Protein AF-A0A197JDU7-F1 (afdb_monomer)

Secondary structure (DSSP, 8-state):
--------SHHHHHHHHHHHHTT--HHHHHHHTT-S-HHHIIIII-S-------HHHHH--

Nearest PDB structures (foldseek):
  1pvp-assembly1_A-2  TM=6.001E-01  e=9.489E-01  Punavirus P1
  5u91-assembly1_F  TM=5.760E-01  e=1.527E+00  synthetic construct
  1pdn-assembly1_C  TM=7.193E-01  e=7.598E+00  Drosophila melanogaster

Structure (mmCIF, N/CA/C/O backbone):
data_AF-A0A197JDU7-F1
#
_entry.id   AF-A0A197JDU7-F1
#
loop_
_atom_site.group_PDB
_atom_site.id
_atom_site.type_symbol
_atom_site.label_atom_id
_atom_site.label_alt_id
_atom_site.label_comp_id
_atom_site.label_asym_id
_atom_site.label_entity_id
_atom_site.label_seq_id
_atom_site.pdbx_PDB_ins_code
_atom_site.Cartn_x
_atom_site.Cartn_y
_atom_site.Cartn_z
_atom_site.occupancy
_atom_site.B_iso_or_equiv
_atom_site.auth_seq_id
_atom_site.auth_comp_id
_atom_site.auth_asym_id
_atom_site.auth_atom_id
_atom_site.pdbx_PDB_model_num
ATOM 1 N N . MET A 1 1 ? 24.774 14.809 -20.409 1.00 43.09 1 MET A N 1
ATOM 2 C CA . MET A 1 1 ? 23.392 14.433 -20.039 1.00 43.09 1 MET A CA 1
ATOM 3 C C . MET A 1 1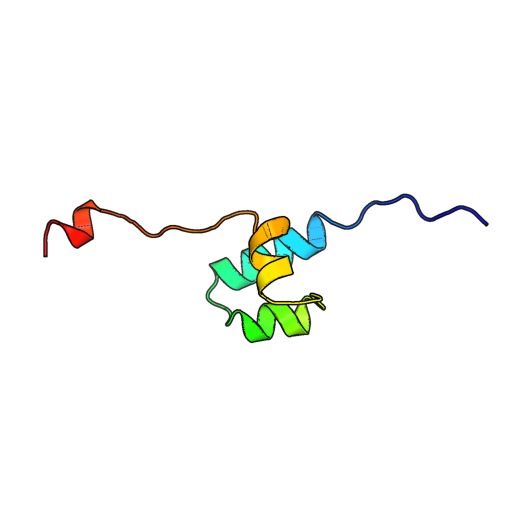 ? 23.316 14.418 -18.518 1.00 43.09 1 MET A C 1
ATOM 5 O O . MET A 1 1 ? 23.983 13.574 -17.933 1.00 43.09 1 MET A O 1
ATOM 9 N N . PRO A 1 2 ? 22.641 15.367 -17.850 1.00 41.78 2 PRO A N 1
ATOM 10 C CA . PRO A 1 2 ? 22.540 15.312 -16.400 1.00 41.78 2 PRO A CA 1
ATOM 11 C C . PRO A 1 2 ? 21.497 14.256 -16.025 1.00 41.78 2 PRO A C 1
ATOM 13 O O . PRO A 1 2 ? 20.370 14.280 -16.519 1.00 41.78 2 PRO A O 1
ATOM 16 N N . LEU A 1 3 ? 21.893 13.304 -15.180 1.00 45.69 3 LEU A N 1
ATOM 17 C CA . LEU A 1 3 ? 20.989 12.352 -14.544 1.00 45.69 3 LEU A CA 1
ATOM 18 C C . LEU A 1 3 ? 19.996 13.166 -13.714 1.00 45.69 3 LEU A C 1
ATOM 20 O O . LEU A 1 3 ? 20.396 13.854 -12.775 1.00 45.69 3 LEU A O 1
ATOM 24 N N . ALA A 1 4 ? 18.720 13.139 -14.097 1.00 51.56 4 ALA A N 1
ATOM 25 C CA . ALA A 1 4 ? 17.655 13.765 -13.330 1.00 51.56 4 ALA A CA 1
ATOM 26 C C . ALA A 1 4 ? 17.739 13.252 -11.886 1.00 51.56 4 ALA A C 1
ATOM 28 O O . ALA A 1 4 ? 17.553 12.068 -11.613 1.00 51.56 4 ALA A O 1
ATOM 29 N N . ASN A 1 5 ? 18.100 14.153 -10.979 1.00 46.53 5 ASN A N 1
ATOM 30 C CA . ASN A 1 5 ? 18.301 13.904 -9.564 1.00 46.53 5 ASN A CA 1
ATOM 31 C C . ASN A 1 5 ? 17.003 13.383 -8.914 1.00 46.53 5 ASN A C 1
ATOM 33 O O . ASN A 1 5 ? 16.146 14.168 -8.509 1.00 46.53 5 ASN A O 1
ATOM 37 N N . GLY A 1 6 ? 16.842 12.054 -8.902 1.00 54.72 6 GLY A N 1
ATOM 38 C CA . GLY A 1 6 ? 16.440 11.208 -7.768 1.00 54.72 6 GLY A CA 1
ATOM 39 C C . GLY A 1 6 ? 15.222 11.576 -6.913 1.00 54.72 6 GLY A C 1
ATOM 40 O O . GLY A 1 6 ? 15.071 11.023 -5.828 1.00 54.72 6 GLY A O 1
ATOM 41 N N . SER A 1 7 ? 14.348 12.484 -7.333 1.00 56.16 7 SER A N 1
ATOM 42 C CA . SER A 1 7 ? 13.332 13.083 -6.459 1.00 56.16 7 SER A CA 1
ATOM 43 C C . SER A 1 7 ? 11.902 12.669 -6.797 1.00 56.16 7 SER A C 1
ATOM 45 O O . SER A 1 7 ? 11.007 13.504 -6.825 1.00 56.16 7 SER A O 1
ATOM 47 N N . ILE A 1 8 ? 11.627 11.371 -6.975 1.00 57.56 8 ILE A N 1
ATOM 48 C CA . ILE A 1 8 ? 10.241 10.876 -6.861 1.00 57.56 8 ILE A CA 1
ATOM 49 C C . ILE A 1 8 ? 10.181 9.530 -6.126 1.00 57.56 8 ILE A C 1
ATOM 51 O O . ILE A 1 8 ? 10.171 8.470 -6.746 1.00 57.56 8 ILE A O 1
ATOM 55 N N . PRO A 1 9 ? 10.079 9.565 -4.785 1.00 57.00 9 PRO A N 1
ATOM 56 C CA . PRO A 1 9 ? 9.317 8.523 -4.085 1.00 57.00 9 PRO A CA 1
ATOM 57 C C . PRO A 1 9 ? 8.272 9.062 -3.095 1.00 57.00 9 PRO A C 1
ATOM 59 O O . PRO A 1 9 ? 7.517 8.272 -2.541 1.00 57.00 9 PRO A O 1
ATOM 62 N N . LYS A 1 10 ? 8.183 10.383 -2.861 1.00 66.56 10 LYS A N 1
ATOM 63 C CA . LYS A 1 10 ? 7.303 10.939 -1.811 1.00 66.56 10 LYS A CA 1
ATOM 64 C C . LYS A 1 10 ? 5.903 11.302 -2.309 1.00 66.56 10 LYS A C 1
ATOM 66 O O . LYS A 1 10 ? 4.925 10.871 -1.713 1.00 66.56 10 LYS A O 1
ATOM 71 N N . ALA A 1 11 ? 5.790 12.037 -3.420 1.00 79.00 11 ALA A N 1
ATOM 72 C CA . ALA A 1 11 ? 4.494 12.498 -3.933 1.00 79.00 11 ALA A CA 1
ATOM 73 C C . ALA A 1 11 ? 3.611 11.343 -4.444 1.00 79.00 11 ALA A C 1
ATOM 75 O O . ALA A 1 11 ? 2.444 11.242 -4.075 1.00 79.00 11 ALA A O 1
ATOM 76 N N . ARG A 1 12 ? 4.187 10.420 -5.227 1.00 82.75 12 ARG A N 1
ATOM 77 C CA . ARG A 1 12 ? 3.486 9.235 -5.754 1.00 82.75 12 ARG A CA 1
ATOM 78 C C . ARG A 1 12 ? 3.009 8.292 -4.640 1.00 82.75 12 ARG A C 1
ATOM 80 O O . ARG A 1 12 ? 1.861 7.846 -4.653 1.00 82.75 12 ARG A O 1
ATOM 87 N N . ALA A 1 13 ? 3.868 8.035 -3.651 1.00 82.38 13 ALA A N 1
ATOM 88 C CA . ALA A 1 13 ? 3.519 7.259 -2.462 1.00 82.38 13 ALA A CA 1
ATOM 89 C C . ALA A 1 13 ? 2.449 7.959 -1.610 1.00 82.38 13 ALA A C 1
ATOM 91 O O . ALA A 1 13 ? 1.506 7.311 -1.153 1.00 82.38 13 ALA A O 1
ATOM 92 N N . ALA A 1 14 ? 2.539 9.284 -1.450 1.00 84.25 14 ALA A N 1
ATOM 93 C CA . ALA A 1 14 ? 1.552 10.077 -0.721 1.00 84.25 14 ALA A CA 1
ATOM 94 C C . ALA A 1 14 ? 0.172 10.045 -1.390 1.00 84.25 14 ALA A C 1
ATOM 96 O O . ALA A 1 14 ? -0.811 9.756 -0.714 1.00 84.25 14 ALA A O 1
ATOM 97 N N . GLY A 1 15 ? 0.089 10.262 -2.707 1.00 87.44 15 GLY A N 1
ATOM 98 C CA . GLY A 1 15 ? -1.175 10.190 -3.449 1.00 87.44 15 GLY A CA 1
ATOM 99 C C . GLY A 1 15 ? -1.835 8.814 -3.339 1.00 87.44 15 GLY A C 1
ATOM 100 O O . GLY A 1 15 ? -3.011 8.717 -2.989 1.00 87.44 15 GLY A O 1
ATOM 101 N N . SER A 1 16 ? -1.047 7.751 -3.522 1.00 89.38 16 SER A N 1
ATOM 102 C CA . SER A 1 16 ? -1.511 6.364 -3.363 1.00 89.38 16 SER A CA 1
ATOM 103 C C . SER A 1 16 ? -2.000 6.085 -1.935 1.00 89.38 16 SER A C 1
ATOM 105 O O . SER A 1 16 ? -3.061 5.491 -1.739 1.00 89.38 16 SER A O 1
ATOM 107 N N . THR A 1 17 ? -1.276 6.587 -0.927 1.00 84.88 17 THR A N 1
ATOM 108 C CA . THR A 1 17 ? -1.666 6.454 0.484 1.00 84.88 17 THR A CA 1
ATOM 109 C C . THR A 1 17 ? -2.974 7.195 0.766 1.00 84.88 17 THR A C 1
ATOM 111 O O . THR A 1 17 ? -3.855 6.638 1.415 1.00 84.88 17 THR A O 1
ATOM 114 N N . ILE A 1 18 ? -3.146 8.421 0.264 1.00 87.25 18 ILE A N 1
ATOM 115 C CA . ILE A 1 18 ? -4.382 9.201 0.441 1.00 87.25 18 ILE A CA 1
ATOM 116 C C . ILE A 1 18 ? -5.571 8.495 -0.222 1.00 87.25 18 ILE A C 1
ATOM 118 O O . ILE A 1 18 ? -6.632 8.407 0.394 1.00 87.25 18 ILE A O 1
ATOM 122 N N . ALA A 1 19 ? -5.401 7.964 -1.435 1.00 89.00 19 ALA A N 1
ATOM 123 C CA . ALA A 1 19 ? -6.439 7.200 -2.127 1.00 89.00 19 ALA A CA 1
ATOM 124 C C . ALA A 1 19 ? -6.868 5.971 -1.307 1.00 89.00 19 ALA A C 1
ATOM 126 O O . ALA A 1 19 ? -8.053 5.807 -1.008 1.00 89.00 19 ALA A O 1
ATOM 127 N N . ALA A 1 20 ? -5.903 5.179 -0.832 1.00 88.88 20 ALA A N 1
ATOM 128 C CA . ALA A 1 20 ? -6.179 4.032 0.032 1.00 88.88 20 ALA A CA 1
ATOM 129 C C . ALA A 1 20 ? -6.871 4.443 1.350 1.00 88.88 20 ALA A C 1
ATOM 131 O O . ALA A 1 20 ? -7.797 3.775 1.808 1.00 88.88 20 ALA A O 1
ATOM 132 N N . LEU A 1 21 ? -6.478 5.568 1.961 1.00 83.62 21 LEU A N 1
ATOM 133 C CA . LEU A 1 21 ? -7.112 6.090 3.182 1.00 83.62 21 LEU A CA 1
ATOM 134 C C . LEU A 1 21 ? -8.556 6.563 2.968 1.00 83.62 21 LEU A C 1
ATOM 136 O O . LEU A 1 21 ? -9.343 6.522 3.921 1.00 83.62 21 LEU A O 1
ATOM 140 N N . LYS A 1 22 ? -8.890 6.998 1.749 1.00 88.62 22 LYS A N 1
ATOM 141 C CA . LYS A 1 22 ? -10.248 7.353 1.315 1.00 88.62 22 LYS A CA 1
ATOM 142 C C . LYS A 1 22 ? -11.094 6.135 0.921 1.00 88.62 22 LYS A C 1
ATOM 144 O O . LYS A 1 22 ? -12.264 6.308 0.610 1.00 88.62 22 LYS A O 1
ATOM 149 N N . GLY A 1 23 ? -10.531 4.925 0.979 1.00 88.06 23 GLY A N 1
ATOM 150 C CA . GLY A 1 23 ? -11.247 3.681 0.695 1.00 88.06 23 GLY A CA 1
ATOM 151 C C . GLY A 1 23 ? -11.235 3.266 -0.774 1.00 88.06 23 GLY A C 1
ATOM 152 O O . GLY A 1 23 ? -12.005 2.386 -1.142 1.00 88.06 23 GLY A O 1
ATOM 153 N N . VAL A 1 24 ? -10.374 3.866 -1.606 1.00 91.31 24 VAL A N 1
ATOM 154 C CA . VAL A 1 24 ? -10.160 3.379 -2.976 1.00 91.31 24 VAL A CA 1
ATOM 155 C C . VAL A 1 24 ? -9.638 1.935 -2.911 1.00 91.31 24 VAL A C 1
ATOM 157 O O . VAL A 1 24 ? -8.724 1.677 -2.113 1.00 91.31 24 VAL A O 1
ATOM 160 N N . PRO A 1 25 ? -10.189 1.000 -3.713 1.00 91.56 25 PRO A N 1
ATOM 161 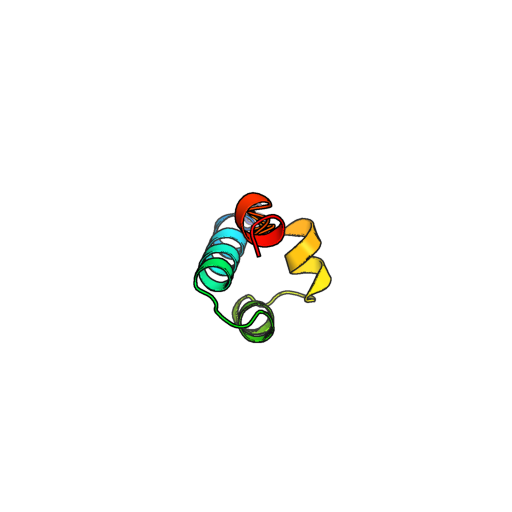C CA . PRO A 1 25 ? -9.703 -0.373 -3.782 1.00 91.56 25 PRO A CA 1
ATOM 162 C C . PRO A 1 25 ? -8.200 -0.420 -4.046 1.00 91.56 25 PRO A C 1
ATOM 164 O O . PRO A 1 25 ? -7.668 0.360 -4.837 1.00 91.56 25 PRO A O 1
ATOM 167 N N . ILE A 1 26 ? -7.490 -1.331 -3.378 1.00 86.88 26 ILE A N 1
ATOM 168 C CA . ILE A 1 26 ? -6.032 -1.349 -3.507 1.00 86.88 26 ILE A CA 1
ATOM 169 C C . ILE A 1 26 ? -5.603 -1.737 -4.926 1.00 86.88 26 ILE A C 1
ATOM 171 O O . ILE A 1 26 ? -4.636 -1.166 -5.411 1.00 86.88 26 ILE A O 1
ATOM 175 N N . ASP A 1 27 ? -6.340 -2.597 -5.627 1.00 91.62 27 ASP A N 1
ATOM 176 C CA . ASP A 1 27 ? -6.024 -2.964 -7.016 1.00 91.62 27 ASP A CA 1
ATOM 177 C C . ASP A 1 27 ? -6.045 -1.749 -7.961 1.00 91.62 27 ASP A C 1
ATOM 179 O O . ASP A 1 27 ? -5.155 -1.593 -8.804 1.00 91.62 27 ASP A O 1
ATOM 183 N N . ASP A 1 28 ? -6.978 -0.816 -7.745 1.00 93.44 28 ASP A N 1
ATOM 184 C CA . ASP A 1 28 ? -7.020 0.458 -8.467 1.00 93.44 28 ASP A CA 1
ATOM 185 C C . ASP A 1 28 ? -5.830 1.345 -8.088 1.00 93.44 28 ASP A C 1
ATOM 187 O O . ASP A 1 28 ? -5.206 1.957 -8.954 1.00 93.44 28 ASP A O 1
ATOM 191 N N . VAL A 1 29 ? -5.453 1.381 -6.804 1.00 91.94 29 VAL A N 1
ATOM 192 C CA . VAL A 1 29 ? -4.257 2.105 -6.339 1.00 91.94 29 VAL A CA 1
ATOM 193 C C . VAL A 1 29 ? -2.979 1.531 -6.957 1.00 91.94 29 VAL A C 1
ATOM 195 O O . VAL A 1 29 ? -2.093 2.301 -7.328 1.00 91.94 29 VAL A O 1
ATOM 198 N N . ILE A 1 30 ? -2.869 0.206 -7.092 1.00 90.62 30 ILE A N 1
ATOM 199 C CA . ILE A 1 30 ? -1.729 -0.464 -7.733 1.00 90.62 30 ILE A CA 1
A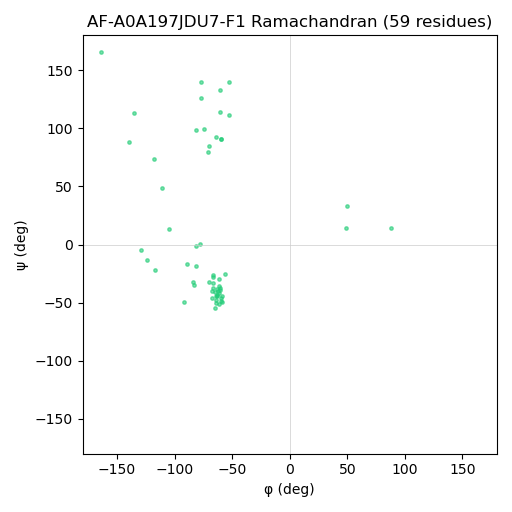TOM 200 C C . ILE A 1 30 ? -1.648 -0.091 -9.208 1.00 90.62 30 ILE A C 1
ATOM 202 O O . ILE A 1 30 ? -0.593 0.363 -9.661 1.00 90.62 30 ILE A O 1
ATOM 206 N N . THR A 1 31 ? -2.769 -0.211 -9.914 1.00 92.12 31 THR A N 1
ATOM 207 C CA . THR A 1 31 ? -2.867 0.052 -11.352 1.00 92.12 31 THR A CA 1
ATOM 208 C C . T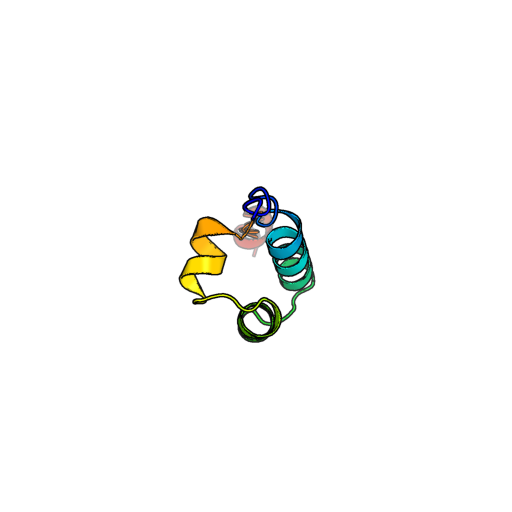HR A 1 31 ? -2.597 1.523 -11.669 1.00 92.12 31 THR A C 1
ATOM 210 O O . THR A 1 31 ? -1.674 1.842 -12.417 1.00 92.12 31 THR A O 1
ATOM 213 N N . GLN A 1 32 ? -3.333 2.443 -11.040 1.00 90.06 32 GLN A N 1
ATOM 214 C CA . GLN A 1 32 ? -3.204 3.889 -11.273 1.00 90.06 32 GLN A CA 1
ATOM 215 C C . GLN A 1 32 ? -1.894 4.450 -10.719 1.00 90.06 32 GLN A C 1
ATOM 217 O O . GLN A 1 32 ? -1.302 5.380 -11.264 1.00 90.06 32 GLN A O 1
ATOM 222 N N . GLY A 1 33 ? -1.411 3.862 -9.629 1.00 87.94 33 GLY A N 1
ATOM 223 C CA . GLY A 1 33 ? -0.128 4.195 -9.046 1.00 87.94 33 GLY A CA 1
ATOM 224 C C . GLY A 1 33 ? 1.057 3.588 -9.788 1.00 87.94 33 GLY A C 1
ATOM 225 O O . GLY A 1 33 ? 2.166 3.832 -9.331 1.00 87.94 33 GLY A O 1
ATOM 226 N N . ASN A 1 34 ? 0.867 2.825 -10.876 1.00 89.44 34 ASN A N 1
ATOM 227 C CA . ASN A 1 34 ? 1.897 2.129 -11.668 1.00 89.44 34 ASN A CA 1
ATOM 228 C C . ASN A 1 34 ? 2.874 1.280 -10.824 1.00 89.44 34 ASN A C 1
ATOM 230 O O . ASN A 1 34 ? 4.089 1.255 -11.061 1.00 89.44 34 ASN A O 1
ATOM 234 N N . TRP A 1 35 ? 2.386 0.698 -9.728 1.00 88.50 35 TRP A N 1
ATOM 235 C CA . TRP A 1 35 ? 3.224 -0.038 -8.783 1.00 88.50 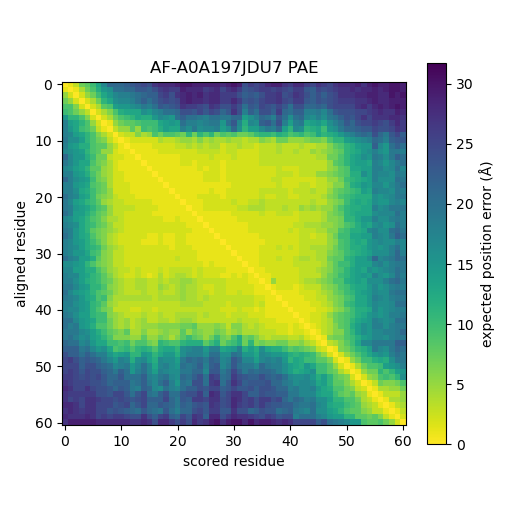35 TRP A CA 1
ATOM 236 C C . TRP A 1 35 ? 3.578 -1.418 -9.339 1.00 88.50 35 TRP A C 1
ATOM 238 O O . TRP A 1 35 ? 2.728 -2.105 -9.888 1.00 88.50 35 TRP A O 1
ATOM 248 N N . ALA A 1 36 ? 4.828 -1.848 -9.141 1.00 86.75 36 ALA A N 1
ATOM 249 C CA . ALA A 1 36 ? 5.305 -3.142 -9.639 1.00 86.75 36 ALA A CA 1
ATOM 250 C C . ALA A 1 36 ? 4.535 -4.337 -9.051 1.00 86.75 36 ALA A C 1
ATOM 252 O O . ALA A 1 36 ? 4.419 -5.377 -9.688 1.00 86.75 36 ALA A O 1
ATOM 253 N N . SER A 1 37 ? 4.030 -4.202 -7.822 1.00 86.94 37 SER A N 1
ATOM 254 C CA . SER A 1 37 ? 3.144 -5.183 -7.206 1.00 86.94 37 SER A CA 1
ATOM 255 C C . SER A 1 37 ? 2.424 -4.601 -5.991 1.00 86.94 37 SER A C 1
ATOM 257 O O . SER A 1 37 ? 2.841 -3.588 -5.411 1.00 86.94 37 SER A O 1
ATOM 259 N N . HIS A 1 38 ? 1.383 -5.307 -5.552 1.00 87.75 38 HIS A N 1
ATOM 260 C CA . HIS A 1 38 ? 0.671 -5.007 -4.317 1.00 87.75 38 HIS A CA 1
ATOM 261 C C . HIS A 1 38 ? 1.594 -5.051 -3.086 1.00 87.75 38 HIS A C 1
ATOM 263 O O . HIS A 1 38 ? 1.583 -4.132 -2.263 1.00 87.75 38 HIS A O 1
ATOM 269 N N . SER A 1 39 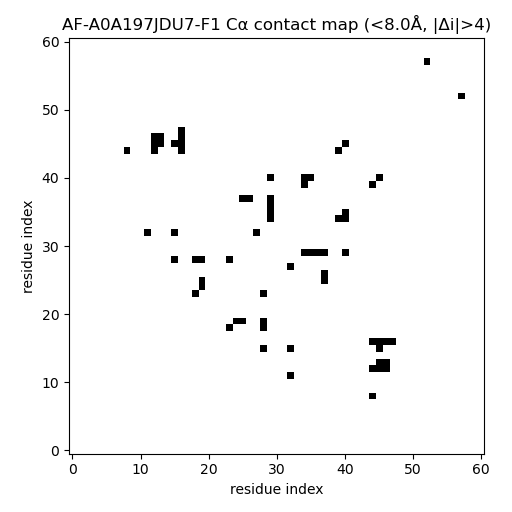? 2.456 -6.069 -2.986 1.00 86.06 39 SER A N 1
ATOM 270 C CA . SER A 1 39 ? 3.388 -6.226 -1.863 1.00 86.06 39 SER A CA 1
ATOM 271 C C . SER A 1 39 ? 4.452 -5.128 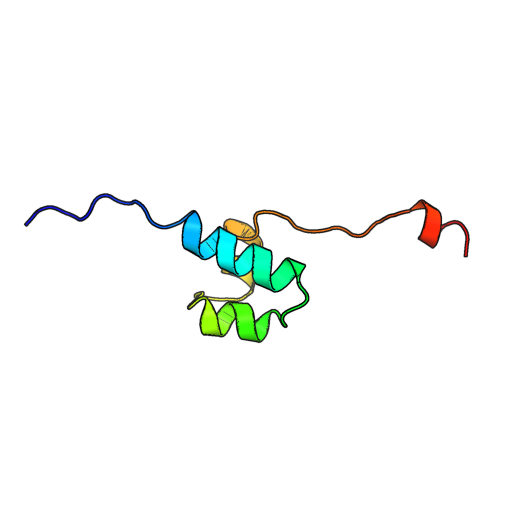-1.839 1.00 86.06 39 SER A C 1
ATOM 273 O O . SER A 1 39 ? 4.781 -4.623 -0.765 1.00 86.06 39 SER A O 1
ATOM 275 N N . THR A 1 40 ? 4.940 -4.694 -3.005 1.00 84.38 40 THR A N 1
ATOM 276 C CA . THR A 1 40 ? 5.883 -3.574 -3.125 1.00 84.38 40 THR A CA 1
ATOM 277 C C . THR A 1 40 ? 5.278 -2.288 -2.567 1.00 84.38 40 THR A C 1
ATOM 279 O O . THR A 1 40 ? 5.908 -1.624 -1.743 1.00 84.38 40 THR A O 1
ATOM 282 N N . TYR A 1 41 ? 4.048 -1.953 -2.966 1.00 84.00 41 TYR A N 1
ATOM 283 C CA . TYR A 1 41 ? 3.352 -0.772 -2.457 1.00 84.00 41 TYR A CA 1
ATOM 284 C C . TYR A 1 41 ? 3.126 -0.852 -0.940 1.00 84.00 41 TYR A C 1
ATOM 286 O O . TYR A 1 41 ? 3.509 0.064 -0.210 1.00 84.00 41 TYR A O 1
ATOM 294 N N . LEU A 1 42 ? 2.564 -1.962 -0.451 1.00 82.44 42 LEU A N 1
ATOM 295 C CA . LEU A 1 42 ? 2.251 -2.130 0.969 1.00 82.44 42 LEU A CA 1
ATOM 296 C C . LEU A 1 42 ? 3.490 -2.102 1.870 1.00 82.44 42 LEU A C 1
ATOM 298 O O . LEU A 1 42 ? 3.416 -1.548 2.965 1.00 82.44 42 LEU A O 1
ATOM 302 N N . ARG A 1 43 ? 4.606 -2.695 1.432 1.00 81.12 43 ARG A N 1
ATOM 303 C CA . ARG A 1 43 ? 5.807 -2.869 2.261 1.00 81.12 43 ARG A CA 1
ATOM 304 C C . ARG A 1 43 ? 6.705 -1.636 2.299 1.00 81.12 43 ARG A C 1
ATOM 306 O O . ARG A 1 43 ? 7.319 -1.383 3.328 1.00 81.12 43 ARG A O 1
ATOM 313 N N . PHE A 1 44 ? 6.799 -0.898 1.194 1.00 76.38 44 PHE A N 1
ATOM 314 C CA . PHE A 1 44 ? 7.794 0.172 1.052 1.00 76.38 44 PHE A CA 1
ATOM 315 C C . PHE A 1 44 ? 7.193 1.570 0.888 1.00 76.38 44 PHE A C 1
ATOM 317 O O . PHE A 1 44 ? 7.874 2.553 1.168 1.00 76.38 44 PHE A O 1
ATOM 324 N N . TYR A 1 45 ? 5.937 1.681 0.444 1.00 73.81 45 TYR A N 1
ATOM 325 C CA . TYR A 1 45 ? 5.365 2.964 0.016 1.00 73.81 45 TYR A CA 1
ATOM 326 C C . TYR A 1 45 ? 4.083 3.361 0.747 1.00 73.81 45 TYR A C 1
ATOM 328 O O . TYR A 1 45 ? 3.676 4.523 0.681 1.00 73.81 45 TYR A O 1
ATOM 336 N N . ARG A 1 46 ? 3.449 2.443 1.478 1.00 70.81 46 ARG A N 1
ATOM 337 C CA . ARG A 1 46 ? 2.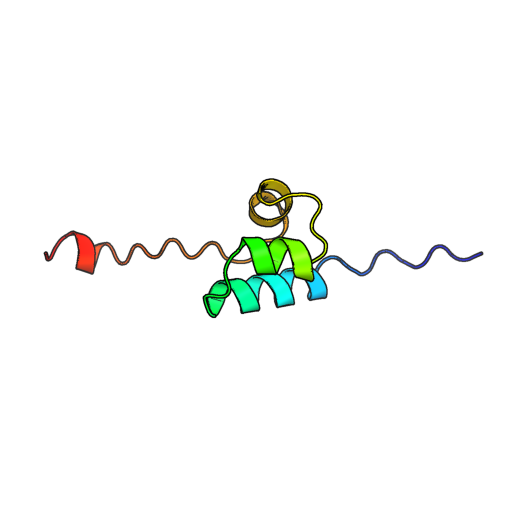299 2.763 2.321 1.00 70.81 46 ARG A CA 1
ATOM 338 C C . ARG A 1 46 ? 2.771 3.498 3.579 1.00 70.81 46 ARG A C 1
ATOM 340 O O . ARG A 1 46 ? 3.187 2.882 4.552 1.00 70.81 46 ARG A O 1
ATOM 347 N N . ILE A 1 47 ? 2.652 4.827 3.563 1.00 68.75 47 ILE A N 1
ATOM 348 C CA . ILE A 1 47 ? 3.104 5.714 4.654 1.00 68.75 47 ILE A CA 1
ATOM 349 C C . ILE A 1 47 ? 2.279 5.515 5.938 1.00 68.75 47 ILE A C 1
ATOM 351 O O . ILE A 1 47 ? 2.775 5.745 7.036 1.00 68.75 47 ILE A O 1
ATOM 355 N N . SER A 1 48 ? 1.025 5.064 5.826 1.00 60.06 48 SER A N 1
ATOM 356 C CA . SER A 1 48 ? 0.222 4.665 6.984 1.00 60.06 48 SER A CA 1
ATOM 357 C C . SER A 1 48 ? -0.517 3.353 6.723 1.00 60.06 48 SER A C 1
ATOM 359 O O . SER A 1 48 ? -1.441 3.258 5.904 1.00 60.06 48 SER A O 1
ATOM 361 N N . SER A 1 49 ? -0.137 2.302 7.446 1.00 57.12 49 SER A N 1
ATOM 362 C CA . SER A 1 49 ? -1.041 1.187 7.672 1.00 57.12 49 SER A CA 1
ATOM 363 C C . SER A 1 49 ? -1.966 1.577 8.810 1.00 57.12 49 SER A C 1
ATOM 365 O O . SER A 1 49 ? -1.588 1.498 9.972 1.00 57.12 49 SER A O 1
ATOM 367 N N . ARG A 1 50 ? -3.182 2.038 8.494 1.00 53.44 50 ARG A N 1
ATOM 368 C CA . ARG A 1 50 ? -4.259 2.032 9.486 1.00 53.44 50 ARG A CA 1
ATOM 369 C C . ARG A 1 50 ? -4.477 0.579 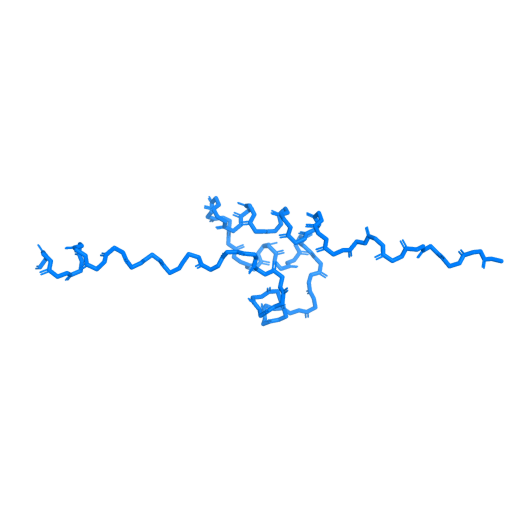9.909 1.00 53.44 50 ARG A C 1
ATOM 371 O O . ARG A 1 50 ? -5.272 -0.124 9.293 1.00 53.44 50 ARG A O 1
ATOM 378 N N . THR A 1 51 ? -3.794 0.132 10.950 1.00 53.00 51 THR A N 1
ATOM 379 C CA . THR A 1 51 ? -4.359 -0.840 11.876 1.00 53.00 51 THR A CA 1
ATOM 380 C C . THR A 1 51 ? -5.531 -0.109 12.516 1.00 53.00 51 THR A C 1
ATOM 382 O O . THR A 1 51 ? -5.363 0.689 13.435 1.00 53.00 51 THR A O 1
ATOM 385 N N . ARG A 1 52 ? -6.735 -0.261 11.949 1.00 52.78 52 ARG A N 1
ATOM 386 C CA . ARG A 1 52 ? -7.954 0.117 12.666 1.00 52.78 52 ARG A CA 1
ATOM 387 C C . ARG A 1 52 ? -8.138 -0.905 13.780 1.00 52.78 52 ARG A C 1
ATOM 389 O O . ARG A 1 52 ? -8.927 -1.829 13.646 1.00 52.78 52 ARG A O 1
ATOM 396 N N . THR A 1 53 ? -7.402 -0.735 14.862 1.00 51.84 53 THR A N 1
ATOM 397 C CA . THR A 1 53 ? -7.651 -1.465 16.097 1.00 51.84 53 THR A CA 1
ATOM 398 C C . THR A 1 53 ? -7.989 -0.431 17.149 1.00 51.84 53 THR A C 1
ATOM 400 O O . THR A 1 53 ? -7.197 -0.105 18.024 1.00 51.84 53 THR A O 1
ATOM 403 N N . ASN A 1 54 ? -9.196 0.131 17.041 1.00 53.25 54 ASN A N 1
ATOM 404 C CA . ASN A 1 54 ? -9.847 0.608 18.249 1.00 53.25 54 ASN A CA 1
ATOM 405 C C . ASN A 1 54 ? -10.230 -0.657 19.030 1.00 53.25 54 ASN A C 1
ATOM 407 O O . ASN A 1 54 ? -11.313 -1.205 18.851 1.00 53.25 54 ASN A O 1
ATOM 411 N N . PHE A 1 55 ? -9.288 -1.192 19.809 1.00 56.19 55 PHE A N 1
ATOM 412 C CA . PHE A 1 55 ? -9.511 -2.400 20.607 1.00 56.19 55 PHE A CA 1
ATOM 413 C C . PHE A 1 55 ? -10.712 -2.242 21.546 1.00 56.19 55 PHE A C 1
ATOM 415 O O . PHE A 1 55 ? -11.377 -3.226 21.846 1.00 56.19 55 PHE A O 1
ATOM 422 N N . THR A 1 56 ? -11.058 -1.011 21.926 1.00 58.44 56 THR A N 1
ATOM 423 C CA . THR A 1 56 ? -12.235 -0.703 22.739 1.00 58.44 56 THR A CA 1
ATOM 424 C C . THR A 1 56 ? -13.537 -1.120 22.053 1.00 58.44 56 THR A C 1
ATOM 426 O O . THR A 1 56 ? -14.423 -1.617 22.729 1.00 58.44 56 THR A O 1
ATOM 429 N N . SER A 1 57 ? -13.664 -1.013 20.723 1.00 59.66 57 SER A N 1
ATOM 430 C CA . SER A 1 57 ? -14.874 -1.479 20.018 1.00 59.66 57 SER A CA 1
ATOM 431 C C . SER A 1 57 ? -14.891 -2.985 19.741 1.00 59.66 57 SER A C 1
ATOM 433 O O . SER A 1 57 ? -15.947 -3.525 19.444 1.00 59.66 57 SER A O 1
ATOM 435 N N . VAL A 1 58 ? -13.735 -3.657 19.791 1.00 58.84 58 VAL A N 1
ATOM 436 C CA . VAL A 1 58 ? -13.630 -5.123 19.635 1.00 58.84 58 VAL A CA 1
ATOM 437 C C . VAL A 1 58 ? -13.900 -5.835 20.963 1.00 58.84 58 VAL A C 1
ATOM 439 O O . VAL A 1 58 ? -14.432 -6.935 20.964 1.00 58.84 58 VAL A O 1
ATOM 442 N N . LEU A 1 59 ? -13.532 -5.206 22.083 1.00 58.72 59 LEU A N 1
ATOM 443 C CA . LEU A 1 59 ? -13.697 -5.755 23.432 1.00 58.72 59 LEU A CA 1
ATOM 444 C C . LEU A 1 59 ? -15.047 -5.414 24.085 1.00 58.72 59 LEU A C 1
ATOM 446 O O . LEU A 1 59 ? -15.393 -6.035 25.082 1.00 58.72 59 LEU A O 1
ATOM 450 N N . LEU A 1 60 ? -15.776 -4.415 23.572 1.00 66.94 60 LEU A N 1
ATOM 451 C CA . LEU A 1 60 ? -17.082 -3.983 24.100 1.00 66.94 60 LEU A CA 1
ATOM 452 C C . LEU A 1 60 ? -18.279 -4.428 23.236 1.00 66.94 60 LEU A C 1
ATOM 454 O O . LEU A 1 60 ? -19.379 -3.910 23.425 1.00 66.94 60 LEU A O 1
ATOM 458 N N . ASN A 1 61 ? -18.071 -5.348 22.291 1.00 51.78 61 ASN A N 1
ATOM 459 C CA . ASN A 1 61 ? -19.151 -6.091 21.628 1.00 51.78 61 ASN A CA 1
ATOM 460 C C . ASN A 1 61 ? -19.244 -7.506 22.208 1.00 51.78 61 ASN A C 1
ATOM 462 O O . ASN A 1 61 ? -20.269 -8.168 21.941 1.00 51.78 61 ASN A O 1
#

Mean predicted aligned error: 11.22 Å

Sequence (61 aa):
MPLANGSIPKARAAGSTIAALKGVPIDDVITQGNWASHSTYLRFYRISSRTRTNFTSVLLN

Foldseek 3Di:
DDDPPDPPDQPLLVVLLVCVVVVNDNVCSCVVSVPPDSCRSVPPRNPDDPPVPPVVVVVVD

pLDDT: mean 73.49, std 16.24, range [41.78, 93.44]

Solvent-accessible surface area (backbone atoms only — not comparable to full-atom values): 3972 Å² total; per-residue (Å²): 132,83,77,80,77,87,80,80,71,59,66,68,28,48,54,40,35,50,40,48,74,74,66,46,56,62,70,56,41,30,60,78,58,70,44,97,37,69,67,55,40,61,75,76,37,46,84,69,79,81,77,86,68,63,56,69,67,68,74,73,109

Radius of gyration: 15.5 Å; Cα contacts (8 Å, |Δi|>4): 34; chains: 1; bounding box: 42×22×44 Å

Organism: NCBI:txid1314771